Protein AF-A0A914PEH0-F1 (afdb_monomer_lite)

Foldseek 3Di:
DDPPPDDDDDDPDPVVVLVLQVVQWDWDDDPPDIWIWGDHDDDDPFQAFPPPRDTDFWWAWNVVRGTHDPVRCCVVCVPPPVIDTHGPPPDDDTDTD

Radius of gyration: 15.29 Å; chains: 1; bounding box: 32×26×45 Å

pLDDT: mean 70.4, std 13.28, range [27.33, 86.0]

Structure (mmCIF, N/CA/C/O backbone):
data_AF-A0A914PEH0-F1
#
_entry.id   AF-A0A914PEH0-F1
#
loop_
_atom_site.group_PDB
_atom_site.id
_atom_site.type_symbol
_atom_site.label_atom_id
_atom_site.label_alt_id
_atom_site.label_comp_id
_atom_site.label_asym_id
_atom_site.label_entity_id
_atom_site.label_seq_id
_atom_site.pdbx_PDB_ins_code
_atom_site.Cartn_x
_atom_site.Cartn_y
_atom_site.Cartn_z
_atom_site.occupancy
_atom_site.B_iso_or_equiv
_atom_site.auth_seq_id
_atom_site.auth_comp_id
_atom_site.auth_asym_id
_atom_site.auth_atom_id
_atom_site.pdbx_PDB_model_num
ATOM 1 N N . MET A 1 1 ? 13.813 1.903 15.524 1.00 46.50 1 MET A N 1
ATOM 2 C CA . MET A 1 1 ? 12.994 2.087 16.745 1.00 46.50 1 MET A CA 1
ATOM 3 C C . MET A 1 1 ? 11.730 2.847 16.349 1.00 46.50 1 MET A C 1
ATOM 5 O O . MET A 1 1 ? 11.857 3.860 15.675 1.00 46.50 1 MET A O 1
ATOM 9 N N . TYR A 1 2 ? 10.537 2.340 16.672 1.00 58.03 2 TYR A N 1
ATOM 10 C CA . TYR A 1 2 ? 9.260 2.987 16.328 1.00 58.03 2 TYR A CA 1
ATOM 11 C C . TYR A 1 2 ? 8.918 4.096 17.349 1.00 58.03 2 TYR A C 1
ATOM 13 O O . TYR A 1 2 ? 9.141 3.878 18.543 1.00 58.03 2 TYR A O 1
ATOM 21 N N . PRO A 1 3 ? 8.399 5.275 16.939 1.00 55.66 3 PRO A N 1
ATOM 22 C CA . PRO A 1 3 ? 7.979 6.325 17.875 1.00 55.66 3 PRO A CA 1
ATOM 23 C C . PRO A 1 3 ? 6.945 5.830 18.899 1.00 55.66 3 PRO A C 1
ATOM 25 O O . PRO A 1 3 ? 6.111 4.975 18.587 1.00 55.66 3 PRO A O 1
ATOM 28 N N . ARG A 1 4 ? 6.944 6.389 20.119 1.00 59.69 4 ARG A N 1
ATOM 29 C CA . ARG A 1 4 ? 5.913 6.079 21.131 1.00 59.69 4 ARG A CA 1
ATOM 30 C C . ARG A 1 4 ? 4.515 6.328 20.552 1.00 59.69 4 ARG A C 1
ATOM 32 O O . ARG A 1 4 ? 4.257 7.389 19.995 1.00 59.69 4 ARG A O 1
ATOM 39 N N . GLY A 1 5 ? 3.623 5.347 20.695 1.00 65.88 5 GLY A N 1
ATOM 40 C CA . GLY A 1 5 ? 2.273 5.388 20.114 1.00 65.88 5 GLY A CA 1
ATOM 41 C C . GLY A 1 5 ? 2.174 4.824 18.693 1.00 65.88 5 GLY A C 1
ATOM 42 O O . GLY A 1 5 ? 1.099 4.872 18.102 1.00 65.88 5 GLY A O 1
ATOM 43 N N . THR A 1 6 ? 3.260 4.263 18.158 1.00 69.62 6 THR A N 1
ATOM 44 C CA . THR A 1 6 ? 3.262 3.558 16.873 1.00 69.62 6 THR A CA 1
ATOM 45 C C . THR A 1 6 ? 3.607 2.085 17.053 1.00 69.62 6 THR A C 1
ATOM 47 O O . THR A 1 6 ? 4.321 1.708 17.983 1.00 69.62 6 THR A O 1
ATOM 50 N N . ALA A 1 7 ? 3.059 1.243 16.182 1.00 71.00 7 ALA A N 1
ATOM 51 C CA . ALA A 1 7 ? 3.301 -0.190 16.177 1.00 71.00 7 ALA A CA 1
ATOM 52 C C . ALA A 1 7 ? 3.355 -0.696 14.734 1.00 71.00 7 ALA A C 1
ATOM 54 O O . ALA A 1 7 ? 2.681 -0.159 13.855 1.00 71.00 7 ALA A O 1
ATOM 55 N N . MET A 1 8 ? 4.143 -1.744 14.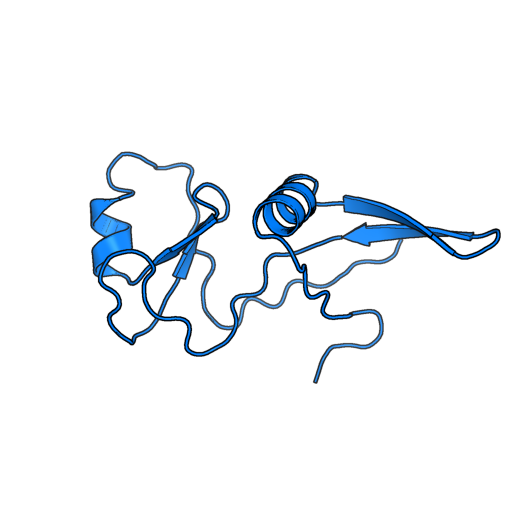511 1.00 73.25 8 MET A N 1
ATOM 56 C CA . MET A 1 8 ? 4.147 -2.482 13.255 1.00 73.25 8 MET A CA 1
ATOM 57 C C . MET A 1 8 ? 3.122 -3.610 13.336 1.00 73.25 8 MET A C 1
ATOM 59 O O . MET A 1 8 ? 3.079 -4.344 14.323 1.00 73.25 8 MET A O 1
ATOM 63 N N . VAL A 1 9 ? 2.313 -3.757 12.289 1.00 70.81 9 VAL A N 1
ATOM 64 C CA . VAL A 1 9 ? 1.339 -4.843 12.173 1.00 70.81 9 VAL A CA 1
ATOM 65 C C . VAL A 1 9 ? 1.734 -5.707 10.987 1.00 70.81 9 VAL A C 1
ATOM 67 O O . VAL A 1 9 ? 1.809 -5.222 9.861 1.00 70.81 9 VAL A O 1
ATOM 70 N N . ILE A 1 10 ? 1.981 -6.989 11.246 1.00 70.00 10 ILE A N 1
ATOM 71 C CA . ILE A 1 10 ? 2.267 -7.971 10.202 1.00 70.00 10 ILE A CA 1
ATOM 72 C C . ILE A 1 10 ? 0.964 -8.694 9.870 1.00 70.00 10 ILE A C 1
ATOM 74 O O . ILE A 1 10 ? 0.349 -9.331 10.726 1.00 70.00 10 ILE A O 1
ATOM 78 N N . PHE A 1 11 ? 0.536 -8.598 8.616 1.00 67.38 11 PHE A N 1
ATOM 79 C CA . PHE A 1 11 ? -0.639 -9.308 8.125 1.00 67.38 11 PHE A CA 1
ATOM 80 C C . PHE A 1 11 ? -0.230 -10.669 7.567 1.00 67.38 11 PHE A C 1
ATOM 82 O O . PHE A 1 11 ? 0.670 -10.759 6.738 1.00 67.38 11 PHE A O 1
ATOM 89 N N . LYS A 1 12 ? -0.946 -11.728 7.965 1.00 69.31 12 LYS A N 1
ATOM 90 C CA . LYS A 1 12 ? -0.731 -13.080 7.417 1.00 69.31 12 LYS A CA 1
ATOM 91 C C . LYS A 1 12 ? -1.116 -13.190 5.938 1.00 69.31 12 LYS A C 1
ATOM 93 O O . LYS A 1 12 ? -0.513 -13.961 5.205 1.00 69.31 12 LYS A O 1
ATOM 98 N N . ALA A 1 13 ? -2.127 -12.435 5.504 1.00 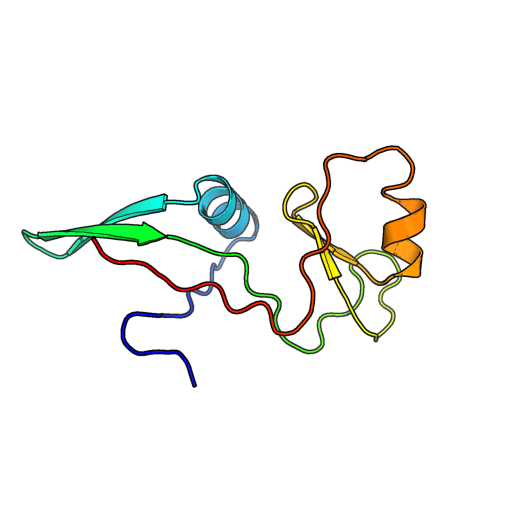71.75 13 ALA A N 1
ATOM 99 C CA . ALA A 1 13 ? -2.647 -12.478 4.141 1.00 71.75 13 ALA A CA 1
ATOM 100 C C . ALA A 1 13 ? -2.440 -11.140 3.423 1.00 71.75 13 ALA A C 1
ATOM 102 O O . ALA A 1 13 ? -2.777 -10.079 3.955 1.00 71.75 13 ALA A O 1
ATOM 103 N N . LYS A 1 14 ? -1.969 -11.197 2.170 1.00 69.56 14 LYS A N 1
ATOM 104 C CA . LYS A 1 14 ? -1.793 -10.015 1.307 1.00 69.56 14 LYS A CA 1
ATOM 105 C C . LYS A 1 14 ? -3.104 -9.245 1.110 1.00 69.56 14 LYS A C 1
ATOM 107 O O . LYS A 1 14 ? -3.101 -8.020 1.134 1.00 69.56 14 LYS A O 1
ATOM 112 N N . SER A 1 15 ? -4.224 -9.953 0.963 1.00 71.12 15 SER A N 1
ATOM 113 C CA . SER A 1 15 ? -5.562 -9.358 0.832 1.00 71.12 15 SER A CA 1
ATOM 114 C C . SER A 1 15 ? -5.997 -8.593 2.087 1.00 71.12 15 SER A C 1
ATOM 116 O O . SER A 1 15 ? -6.591 -7.522 1.977 1.00 71.12 15 SER A O 1
ATOM 118 N N . ALA A 1 16 ? -5.658 -9.095 3.278 1.00 70.88 16 ALA A N 1
ATOM 119 C CA . ALA A 1 16 ? -5.931 -8.405 4.537 1.00 70.88 16 ALA A CA 1
ATOM 120 C C . ALA A 1 16 ? -5.082 -7.133 4.672 1.00 70.88 16 ALA A C 1
ATOM 122 O O . ALA A 1 16 ? -5.619 -6.089 5.033 1.00 70.88 16 ALA A O 1
ATOM 123 N N . ALA A 1 17 ? -3.795 -7.199 4.310 1.00 70.00 17 ALA A N 1
ATOM 124 C CA . ALA A 1 17 ? -2.913 -6.031 4.282 1.00 70.00 17 ALA A CA 1
ATOM 125 C C . ALA A 1 17 ? -3.450 -4.944 3.339 1.00 70.00 17 ALA A C 1
ATOM 127 O O . ALA A 1 17 ? -3.576 -3.788 3.729 1.00 70.00 17 ALA A O 1
ATOM 128 N N . LEU A 1 18 ? -3.832 -5.342 2.123 1.00 71.88 18 LEU A N 1
ATOM 129 C CA . LEU A 1 18 ? -4.426 -4.473 1.109 1.00 71.88 18 LEU A CA 1
ATOM 130 C C . LEU A 1 18 ? -5.670 -3.752 1.626 1.00 71.88 18 LEU A C 1
ATOM 132 O O . LEU A 1 18 ? -5.745 -2.529 1.559 1.00 71.88 18 LEU A O 1
ATOM 136 N N . LYS A 1 19 ? -6.618 -4.507 2.188 1.00 72.38 19 LYS A N 1
ATOM 137 C CA . LYS A 1 19 ? -7.867 -3.961 2.729 1.00 72.38 19 LYS A CA 1
ATOM 138 C C . LYS A 1 19 ? -7.617 -3.004 3.897 1.00 72.38 19 LYS A C 1
ATOM 140 O O . LYS A 1 19 ? -8.314 -2.004 4.055 1.00 72.38 19 LYS A O 1
ATOM 145 N N . ALA A 1 20 ? -6.626 -3.307 4.728 1.00 71.81 20 ALA A N 1
ATOM 146 C CA . ALA A 1 20 ? -6.286 -2.486 5.878 1.00 71.81 20 ALA A CA 1
ATOM 147 C C . ALA A 1 20 ? -5.603 -1.169 5.453 1.00 71.81 20 ALA A C 1
ATOM 149 O O . ALA A 1 20 ? -5.969 -0.104 5.946 1.00 71.81 20 ALA A O 1
ATOM 150 N N . VAL A 1 21 ? -4.691 -1.223 4.475 1.00 72.19 21 VAL A N 1
ATOM 151 C CA . VAL A 1 21 ? -4.050 -0.037 3.876 1.00 72.19 21 VAL A CA 1
ATOM 152 C C . VAL A 1 21 ? -5.066 0.825 3.123 1.00 72.19 21 VAL A C 1
ATOM 154 O O . VAL A 1 21 ? -5.058 2.045 3.280 1.00 72.19 21 VAL A O 1
ATOM 157 N N . SER A 1 22 ? -5.978 0.218 2.357 1.00 71.62 22 SER A N 1
ATOM 158 C CA . SER A 1 22 ? -7.008 0.958 1.619 1.00 71.62 22 SER A CA 1
ATOM 159 C C . SER A 1 22 ? -7.983 1.679 2.547 1.00 71.62 22 SER A C 1
ATOM 161 O O . SER A 1 22 ? -8.465 2.757 2.214 1.00 71.62 22 SER A O 1
ATOM 163 N N . SER A 1 23 ? -8.260 1.105 3.722 1.00 73.69 23 SER A N 1
ATOM 164 C CA . SER A 1 23 ? -9.187 1.695 4.693 1.00 73.69 23 SER A CA 1
ATOM 165 C C . SER A 1 23 ? -8.612 2.939 5.374 1.00 73.69 23 SER A C 1
ATOM 167 O O . SER A 1 23 ? -9.392 3.762 5.842 1.00 73.69 23 SER A O 1
ATOM 169 N N . ARG A 1 24 ? -7.276 3.102 5.394 1.00 71.12 24 ARG A N 1
ATOM 170 C CA . ARG A 1 24 ? -6.477 4.180 6.024 1.00 71.12 24 ARG A CA 1
ATOM 171 C C . ARG A 1 24 ? -6.680 4.372 7.527 1.00 71.12 24 ARG A C 1
ATOM 173 O O . ARG A 1 24 ? -5.701 4.546 8.240 1.00 71.12 24 ARG A O 1
ATOM 180 N N . VAL A 1 25 ? -7.909 4.323 8.022 1.00 75.81 25 VAL A N 1
ATOM 181 C CA . VAL A 1 25 ? -8.284 4.475 9.423 1.00 75.81 25 VAL A CA 1
ATOM 182 C C . VAL A 1 25 ? -9.239 3.347 9.801 1.00 75.81 25 VAL A C 1
ATOM 184 O O . VAL A 1 25 ? -10.187 3.057 9.076 1.00 75.81 25 VAL A O 1
ATOM 187 N N . PHE A 1 26 ? -9.013 2.715 10.947 1.00 76.00 26 PHE A N 1
ATOM 188 C CA . PHE A 1 26 ? -9.941 1.735 11.501 1.00 76.00 26 PHE A CA 1
ATOM 189 C C . PHE A 1 26 ? -10.134 1.944 12.999 1.00 76.00 26 PHE A C 1
ATOM 191 O O . PHE A 1 26 ? -9.255 2.440 13.706 1.00 76.00 26 PHE A O 1
ATOM 198 N N . VAL A 1 27 ? -11.312 1.564 13.487 1.00 79.00 27 VAL A N 1
ATOM 199 C CA . VAL A 1 27 ? -11.643 1.640 14.907 1.00 79.00 27 VAL A CA 1
ATOM 200 C C . VAL A 1 27 ? -11.290 0.309 15.556 1.00 79.00 27 VAL A C 1
ATOM 202 O O . VAL A 1 27 ? -11.894 -0.721 15.262 1.00 79.00 27 VAL A O 1
ATOM 205 N N . MET A 1 28 ? -10.319 0.328 16.461 1.00 78.81 28 MET A N 1
ATOM 206 C CA . MET A 1 28 ? -9.975 -0.814 17.293 1.00 78.81 28 MET A CA 1
ATOM 207 C C . MET A 1 28 ? -10.663 -0.689 18.648 1.00 78.81 28 MET A C 1
ATOM 209 O O . MET A 1 28 ? -10.508 0.308 19.357 1.00 78.81 28 MET A O 1
ATOM 213 N N . LYS A 1 29 ? -11.404 -1.727 19.034 1.00 80.44 29 LYS A N 1
ATOM 214 C CA . LYS A 1 29 ? -11.973 -1.843 20.375 1.00 80.44 29 LYS A CA 1
ATOM 215 C C . LYS A 1 29 ? -10.985 -2.565 21.284 1.00 80.44 29 LYS A C 1
ATOM 217 O O . LYS A 1 29 ? -10.604 -3.699 21.010 1.00 80.44 29 LYS A O 1
ATOM 222 N N . GLN A 1 30 ? -10.598 -1.923 22.379 1.00 77.19 30 GLN A N 1
ATOM 223 C CA . GLN A 1 30 ? -9.765 -2.513 23.422 1.00 77.19 30 GLN A CA 1
ATOM 224 C C . GLN A 1 30 ? -10.521 -2.427 24.753 1.00 77.19 30 GLN A C 1
ATOM 226 O O . GLN A 1 30 ? -10.552 -1.387 25.418 1.00 77.19 30 GLN A O 1
ATOM 231 N N . GLY A 1 31 ? -11.203 -3.516 25.114 1.00 82.88 31 GLY A N 1
ATOM 232 C CA . GLY A 1 31 ? -12.117 -3.547 26.257 1.00 82.88 31 GLY A CA 1
ATOM 233 C C . GLY A 1 31 ? -13.296 -2.583 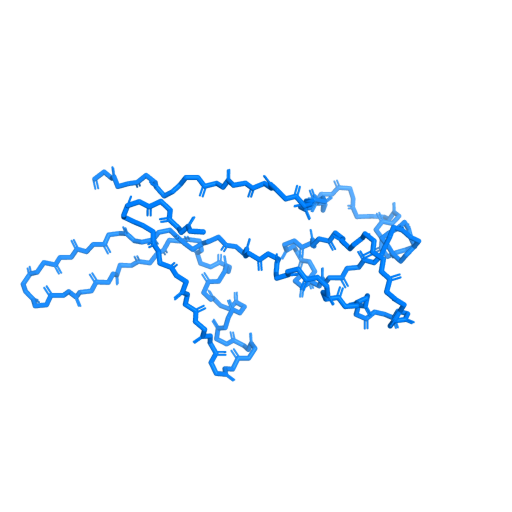26.071 1.00 82.88 31 GLY A C 1
ATOM 234 O O . GLY A 1 31 ? -14.070 -2.715 25.123 1.00 82.88 31 GLY A O 1
ATOM 235 N N . ARG A 1 32 ? -13.430 -1.601 26.975 1.00 80.75 32 ARG A N 1
ATOM 236 C CA . ARG A 1 32 ? -14.467 -0.547 26.917 1.00 80.75 32 ARG A CA 1
ATOM 237 C C . ARG A 1 32 ? -14.054 0.695 26.116 1.00 80.75 32 ARG A C 1
ATOM 239 O O . ARG A 1 32 ? -14.856 1.611 25.980 1.00 80.75 32 ARG A O 1
ATOM 246 N N . LYS A 1 33 ? -12.817 0.756 25.613 1.00 74.94 33 LYS A N 1
ATOM 247 C CA . LYS A 1 33 ? -12.293 1.916 24.878 1.00 74.94 33 LYS A CA 1
ATOM 248 C C . LYS A 1 33 ? -12.290 1.640 23.377 1.00 74.94 33 LYS A C 1
ATOM 250 O O . LYS A 1 33 ? -11.906 0.553 22.948 1.00 74.94 33 LYS A O 1
ATOM 255 N N . TYR A 1 34 ? -12.666 2.644 22.596 1.00 78.25 34 TYR A N 1
ATOM 256 C CA . TYR A 1 34 ? -12.496 2.662 21.146 1.00 78.25 34 TYR A CA 1
ATOM 257 C C . TYR A 1 34 ? -11.301 3.550 20.810 1.00 78.25 34 TYR A C 1
ATOM 259 O O . TYR A 1 34 ? -11.129 4.610 21.411 1.00 78.25 34 TYR A O 1
ATOM 267 N N . ARG A 1 35 ? -10.450 3.101 19.891 1.00 74.38 35 ARG A N 1
ATOM 268 C CA . ARG A 1 35 ? -9.299 3.860 19.402 1.00 74.38 35 ARG A CA 1
ATOM 269 C C . ARG A 1 35 ? -9.341 3.916 17.888 1.00 74.38 35 ARG A C 1
ATOM 271 O O . ARG A 1 35 ? -9.493 2.881 17.247 1.00 74.38 35 ARG A O 1
ATOM 278 N N . LEU A 1 36 ? -9.186 5.110 17.335 1.00 77.69 36 LEU A N 1
ATOM 279 C CA . LEU A 1 36 ? -8.940 5.298 15.911 1.00 77.69 36 LEU A CA 1
ATOM 280 C C . LEU A 1 36 ? -7.462 5.032 15.643 1.00 77.69 36 LEU A C 1
ATOM 282 O O . LEU A 1 36 ? -6.593 5.628 16.277 1.00 77.69 36 LEU A O 1
ATOM 286 N N . ILE A 1 37 ? -7.187 4.108 14.733 1.00 77.50 37 ILE A N 1
ATOM 287 C CA . ILE A 1 37 ? -5.836 3.745 14.322 1.00 77.50 37 ILE A CA 1
ATOM 288 C C . ILE A 1 37 ? -5.700 4.062 12.845 1.00 77.50 37 ILE A C 1
ATOM 290 O O . ILE A 1 37 ? -6.493 3.596 12.031 1.00 77.50 37 ILE A O 1
ATOM 294 N N . GLU A 1 38 ? -4.676 4.836 12.510 1.00 78.44 38 GLU A N 1
ATOM 295 C CA . GLU A 1 38 ? -4.297 5.102 11.130 1.00 78.44 38 GLU A CA 1
ATOM 296 C C . GLU A 1 38 ? -3.242 4.079 10.686 1.00 78.44 38 GLU A C 1
ATOM 298 O O . GLU A 1 38 ? -2.196 3.937 11.323 1.00 78.44 38 GLU A O 1
ATOM 303 N N . LEU A 1 39 ? -3.516 3.358 9.599 1.00 72.12 39 LEU A N 1
ATOM 304 C CA . LEU A 1 39 ? -2.565 2.454 8.958 1.00 72.12 39 LEU A CA 1
ATOM 305 C C . LEU A 1 39 ? -1.898 3.156 7.797 1.00 72.12 39 LEU A C 1
ATOM 307 O O . LEU A 1 39 ? -2.560 3.659 6.888 1.00 72.12 39 LEU A O 1
ATOM 311 N N . LYS A 1 40 ? -0.569 3.118 7.801 1.00 68.62 40 LYS A N 1
ATOM 312 C CA . LYS A 1 40 ? 0.239 3.624 6.701 1.00 68.62 40 LYS A CA 1
ATOM 313 C C . LYS A 1 40 ? 1.094 2.494 6.154 1.00 68.62 40 LYS A C 1
ATOM 315 O O . LYS A 1 40 ? 1.674 1.749 6.946 1.00 68.62 40 LYS A O 1
ATOM 320 N N . PRO A 1 41 ? 1.153 2.337 4.824 1.00 64.25 41 PRO A N 1
ATOM 321 C CA . PRO A 1 41 ? 2.029 1.354 4.221 1.00 64.25 41 PRO A CA 1
ATOM 322 C C . PRO A 1 41 ? 3.473 1.709 4.575 1.00 64.25 41 PRO A C 1
ATOM 324 O O . PRO A 1 41 ? 3.923 2.833 4.355 1.00 64.25 41 PRO A O 1
ATOM 327 N N . PHE A 1 42 ? 4.176 0.743 5.154 1.00 65.19 42 PHE A N 1
ATOM 328 C CA . PHE A 1 42 ? 5.594 0.839 5.451 1.00 65.19 42 PHE A CA 1
ATOM 329 C C . PHE A 1 42 ? 6.347 -0.024 4.447 1.00 65.19 42 PHE A C 1
ATOM 331 O O . PHE A 1 42 ? 6.019 -1.197 4.259 1.00 65.19 42 PHE A O 1
ATOM 338 N N . LEU A 1 43 ? 7.335 0.568 3.782 1.00 60.16 43 LEU A N 1
ATOM 339 C CA . LEU A 1 43 ? 8.221 -0.175 2.904 1.00 60.16 43 LEU A CA 1
ATOM 340 C C . LEU A 1 43 ? 9.348 -0.759 3.755 1.00 60.16 43 LEU A C 1
ATOM 342 O O . LEU A 1 43 ? 10.201 -0.015 4.238 1.00 60.16 43 LEU A O 1
ATOM 346 N N . GLU A 1 44 ? 9.333 -2.078 3.953 1.00 60.62 44 GLU A N 1
ATOM 347 C CA . GLU A 1 44 ? 10.479 -2.777 4.535 1.00 60.62 44 GLU A CA 1
ATOM 348 C C . GLU A 1 44 ? 11.727 -2.519 3.687 1.00 60.62 44 GLU A C 1
ATOM 350 O O . GLU A 1 44 ? 11.663 -2.471 2.452 1.00 60.62 44 GLU A O 1
ATOM 355 N N . MET A 1 45 ? 12.856 -2.327 4.370 1.00 54.22 45 MET A N 1
ATOM 356 C CA . MET A 1 45 ? 14.147 -2.190 3.710 1.00 54.22 45 MET A CA 1
ATOM 357 C C . MET A 1 45 ? 14.426 -3.449 2.876 1.00 54.22 45 MET A C 1
ATOM 359 O O . MET A 1 45 ? 14.014 -4.548 3.237 1.00 54.22 45 MET A O 1
ATOM 363 N N . ASP A 1 46 ? 15.076 -3.253 1.731 1.00 63.12 46 ASP A N 1
ATOM 364 C CA . ASP A 1 46 ? 15.601 -4.330 0.881 1.00 63.12 46 ASP A CA 1
ATOM 365 C C . ASP A 1 46 ? 14.559 -5.230 0.190 1.00 63.12 46 ASP A C 1
ATOM 367 O O . ASP A 1 46 ? 14.873 -6.321 -0.278 1.00 63.12 46 ASP A O 1
ATOM 371 N N . LYS A 1 47 ? 13.308 -4.770 0.039 1.00 68.25 47 LYS A N 1
ATOM 372 C CA . LYS A 1 47 ? 12.349 -5.443 -0.854 1.00 68.25 47 LYS A CA 1
ATOM 373 C C . LYS A 1 47 ? 12.777 -5.287 -2.327 1.00 68.25 47 LYS A C 1
ATOM 375 O O . LYS A 1 47 ? 12.810 -4.151 -2.812 1.00 68.25 47 LYS A O 1
ATOM 380 N N . PRO A 1 48 ? 12.996 -6.390 -3.074 1.00 71.12 48 PRO A N 1
ATOM 381 C CA . PRO A 1 48 ? 13.303 -6.320 -4.497 1.00 71.12 48 PRO A CA 1
ATOM 382 C C . PRO A 1 48 ? 12.098 -5.812 -5.288 1.00 71.12 48 PRO A C 1
ATOM 384 O O . PRO A 1 48 ? 10.941 -5.904 -4.851 1.00 71.12 48 PRO A O 1
ATOM 387 N N . CYS A 1 49 ? 12.350 -5.303 -6.493 1.00 77.88 49 CYS A N 1
ATOM 388 C CA . CYS A 1 49 ? 11.273 -4.886 -7.380 1.00 77.88 49 CYS A CA 1
ATOM 389 C C . CYS A 1 49 ? 10.284 -6.038 -7.625 1.00 77.88 49 CYS A C 1
ATOM 391 O O . CYS A 1 49 ? 10.668 -7.145 -7.989 1.00 77.88 49 CYS A O 1
ATOM 393 N N . SER A 1 50 ? 8.982 -5.774 -7.502 1.00 79.06 50 SER A N 1
ATOM 394 C CA . SER A 1 50 ? 7.941 -6.789 -7.714 1.00 79.06 50 SER A CA 1
ATOM 395 C C . SER A 1 50 ? 7.922 -7.332 -9.148 1.00 79.06 50 SER A C 1
ATOM 397 O O . SER A 1 50 ? 7.496 -8.472 -9.331 1.00 79.06 50 SER A O 1
ATOM 399 N N . ILE A 1 51 ? 8.408 -6.541 -10.115 1.00 80.62 51 ILE A N 1
ATOM 400 C CA . ILE A 1 51 ? 8.401 -6.821 -11.558 1.00 80.62 51 ILE A CA 1
ATOM 401 C C . ILE A 1 51 ? 9.727 -7.443 -11.997 1.00 80.62 51 ILE A 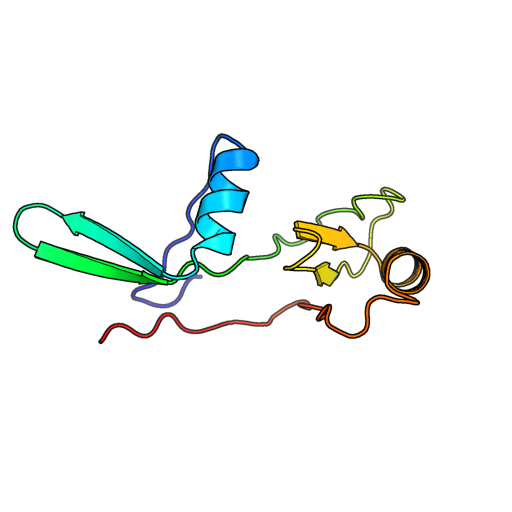C 1
ATOM 403 O O . ILE A 1 51 ? 9.751 -8.616 -12.346 1.00 80.62 51 ILE A O 1
ATOM 407 N N . CYS A 1 52 ? 10.832 -6.694 -11.940 1.00 80.62 52 CYS A N 1
ATOM 408 C CA . CYS A 1 52 ? 12.123 -7.161 -12.457 1.00 80.62 52 CYS A CA 1
ATOM 409 C C . CYS A 1 52 ? 12.964 -7.947 -11.440 1.00 80.62 52 CYS A C 1
ATOM 411 O O . CYS A 1 52 ? 14.030 -8.435 -11.795 1.00 80.62 52 CYS A O 1
ATOM 413 N N . LYS A 1 53 ? 12.512 -8.059 -10.180 1.00 79.81 53 LYS A N 1
ATOM 414 C CA . LYS A 1 53 ? 13.206 -8.746 -9.070 1.00 79.81 53 LYS A CA 1
ATOM 415 C C . LYS A 1 53 ? 14.616 -8.240 -8.752 1.00 79.81 53 LYS A C 1
ATOM 417 O O . LYS A 1 53 ? 15.276 -8.821 -7.906 1.00 79.81 53 LYS A O 1
ATOM 422 N N . THR A 1 54 ? 15.056 -7.152 -9.377 1.00 77.12 54 THR A N 1
ATOM 423 C CA . THR A 1 54 ? 16.363 -6.547 -9.124 1.00 77.12 54 THR A CA 1
ATOM 424 C C . THR A 1 54 ? 16.375 -5.832 -7.776 1.00 77.12 54 THR A C 1
ATOM 426 O O . THR A 1 54 ? 15.396 -5.162 -7.412 1.00 77.12 54 THR A O 1
ATOM 429 N N . ASP A 1 55 ? 17.497 -5.951 -7.074 1.00 65.25 55 ASP A N 1
ATOM 430 C CA . ASP A 1 55 ? 17.779 -5.212 -5.849 1.00 65.25 55 ASP A CA 1
ATOM 431 C C . ASP A 1 55 ? 18.138 -3.759 -6.177 1.00 65.25 55 ASP A C 1
ATOM 433 O O . ASP A 1 55 ? 18.877 -3.473 -7.119 1.00 65.25 55 ASP A O 1
ATOM 437 N N . GLY A 1 56 ? 17.577 -2.810 -5.427 1.00 63.62 56 GLY A N 1
ATOM 438 C CA . GLY A 1 56 ? 17.806 -1.390 -5.676 1.00 63.62 56 GLY A CA 1
ATOM 439 C C . GLY A 1 56 ? 16.918 -0.461 -4.846 1.00 63.62 56 GLY A C 1
ATOM 440 O O . GLY A 1 56 ? 16.140 -0.915 -4.000 1.00 63.62 56 GLY A O 1
ATOM 441 N N . PRO A 1 57 ? 17.023 0.865 -5.050 1.00 63.53 57 PRO A N 1
ATOM 442 C CA . PRO A 1 57 ? 16.102 1.829 -4.464 1.00 63.53 57 PRO A CA 1
ATOM 443 C C . PRO A 1 57 ? 14.692 1.586 -4.995 1.00 63.53 57 PRO A C 1
ATOM 445 O O . PRO A 1 57 ? 14.323 2.004 -6.089 1.00 63.53 57 PRO A O 1
ATOM 448 N N . ALA A 1 58 ? 13.908 0.863 -4.201 1.00 72.06 58 ALA A N 1
ATOM 449 C CA . ALA A 1 58 ? 12.527 0.592 -4.517 1.00 72.06 58 ALA A CA 1
ATOM 450 C C . ALA A 1 58 ? 11.617 1.697 -3.972 1.00 72.06 58 ALA A C 1
ATOM 452 O O . ALA A 1 58 ? 11.779 2.174 -2.847 1.00 72.06 58 ALA A O 1
ATOM 453 N N . VAL A 1 59 ? 10.648 2.086 -4.792 1.00 77.50 59 VAL A N 1
ATOM 454 C CA . VAL A 1 59 ? 9.543 2.972 -4.441 1.00 77.50 59 VAL A CA 1
ATOM 455 C C . VAL A 1 59 ? 8.271 2.151 -4.305 1.00 77.50 59 VAL A C 1
ATOM 457 O O . VAL A 1 59 ? 8.054 1.173 -5.024 1.00 77.50 59 VAL A O 1
ATOM 460 N N . PHE A 1 60 ? 7.408 2.545 -3.381 1.00 79.19 60 PHE A N 1
ATOM 461 C CA . PHE A 1 60 ? 6.099 1.935 -3.214 1.00 79.19 60 PHE A CA 1
ATOM 462 C C . PHE A 1 60 ? 5.023 2.799 -3.867 1.00 79.19 60 PHE A C 1
ATOM 464 O O . PHE A 1 60 ? 5.008 4.018 -3.705 1.00 79.19 60 PHE A O 1
ATOM 471 N N . CYS A 1 61 ? 4.107 2.164 -4.590 1.00 81.19 61 CYS A N 1
ATOM 472 C CA . CYS A 1 61 ? 2.895 2.800 -5.094 1.00 81.19 61 CYS A CA 1
ATOM 473 C C . CYS A 1 61 ? 1.704 2.358 -4.239 1.00 81.19 61 CYS A C 1
ATOM 475 O O . CYS A 1 61 ? 1.429 1.158 -4.193 1.00 81.19 61 CYS A O 1
ATOM 477 N N . SER A 1 62 ? 0.975 3.288 -3.611 1.00 74.31 62 SER A N 1
ATOM 478 C CA . SER A 1 62 ? -0.243 2.957 -2.848 1.00 74.31 62 SER A CA 1
ATOM 479 C C . SER A 1 62 ? -1.355 2.413 -3.737 1.00 74.31 62 SER A C 1
ATOM 481 O O . SER A 1 62 ? -2.005 1.440 -3.373 1.00 74.31 62 SER A O 1
ATOM 483 N N . GLU A 1 63 ? -1.525 3.004 -4.919 1.00 80.31 63 GLU A N 1
ATOM 484 C CA . GLU A 1 63 ? -2.606 2.661 -5.849 1.00 80.31 63 GLU A CA 1
ATOM 485 C C . GLU A 1 63 ? -2.376 1.296 -6.511 1.00 80.31 63 GLU A C 1
ATOM 487 O O . GLU A 1 63 ? -3.295 0.495 -6.649 1.00 80.31 63 GLU A O 1
ATOM 492 N N . CYS A 1 64 ? -1.126 0.984 -6.869 1.00 77.81 64 CYS A N 1
ATOM 493 C CA . CYS A 1 64 ? -0.767 -0.336 -7.397 1.00 77.81 64 CYS A CA 1
ATOM 494 C C . CYS A 1 64 ? -0.487 -1.368 -6.292 1.00 77.81 64 CYS A C 1
ATOM 496 O O . CYS A 1 64 ? -0.344 -2.552 -6.593 1.00 77.81 64 CYS A O 1
ATOM 498 N N . ASN A 1 65 ? -0.335 -0.926 -5.040 1.00 74.25 65 ASN A N 1
ATOM 499 C CA . ASN A 1 65 ? 0.125 -1.712 -3.894 1.00 74.25 65 ASN A CA 1
ATOM 500 C C . ASN A 1 65 ? 1.314 -2.632 -4.232 1.00 74.25 65 ASN A C 1
ATOM 502 O O . ASN A 1 65 ? 1.323 -3.839 -3.955 1.00 74.25 65 ASN A O 1
ATOM 506 N N . MET A 1 66 ? 2.315 -2.051 -4.886 1.00 76.38 66 MET A N 1
ATOM 507 C CA . MET A 1 66 ? 3.491 -2.757 -5.376 1.00 76.38 66 MET A CA 1
ATOM 508 C C . MET A 1 66 ? 4.754 -1.956 -5.113 1.00 76.38 66 MET A C 1
ATOM 510 O O . MET A 1 66 ? 4.776 -0.728 -5.206 1.00 76.38 66 MET A O 1
ATOM 514 N N . VAL A 1 67 ? 5.812 -2.702 -4.812 1.00 77.12 67 VAL A N 1
ATOM 515 C CA . VAL A 1 67 ? 7.174 -2.197 -4.680 1.00 77.12 67 VAL A CA 1
ATOM 516 C C . VAL A 1 67 ? 7.835 -2.283 -6.048 1.00 77.12 67 VAL A C 1
ATOM 518 O O . VAL A 1 67 ? 7.860 -3.362 -6.645 1.00 77.12 67 VAL A O 1
ATOM 521 N N . MET A 1 68 ? 8.342 -1.174 -6.569 1.00 81.50 68 MET A N 1
ATOM 522 C CA . MET A 1 68 ? 8.929 -1.096 -7.903 1.00 81.50 68 MET A CA 1
ATOM 523 C C . MET A 1 68 ? 10.272 -0.379 -7.868 1.00 81.50 68 MET A C 1
ATOM 525 O O . MET A 1 68 ? 10.431 0.597 -7.146 1.00 81.50 68 MET A O 1
ATOM 529 N N . GLY A 1 69 ? 11.226 -0.845 -8.673 1.00 80.69 69 GLY A N 1
ATOM 530 C CA . GLY A 1 69 ? 12.406 -0.048 -8.994 1.00 80.69 69 GLY A CA 1
ATOM 531 C C . GLY A 1 69 ? 12.036 1.127 -9.899 1.00 80.69 69 GLY A C 1
ATOM 532 O O . GLY A 1 69 ? 10.961 1.148 -10.504 1.00 80.69 69 GLY A O 1
ATOM 533 N N . GLU A 1 70 ? 12.936 2.094 -10.020 1.00 80.00 70 GLU A N 1
ATOM 534 C CA . GLU A 1 70 ? 12.714 3.320 -10.794 1.00 80.00 70 GLU A CA 1
ATOM 535 C C . GLU A 1 70 ? 12.413 3.059 -12.279 1.00 80.00 70 GLU A C 1
ATOM 537 O O . GLU A 1 70 ? 11.484 3.642 -12.838 1.00 80.00 70 GLU A O 1
ATOM 542 N N . CYS A 1 71 ? 13.114 2.104 -12.896 1.00 82.19 71 CYS A N 1
ATOM 543 C CA . CYS A 1 71 ? 12.855 1.688 -14.276 1.00 82.19 71 CYS A CA 1
ATOM 544 C C . CYS A 1 71 ? 11.429 1.141 -14.454 1.00 82.19 71 CYS A C 1
ATOM 546 O O . CYS A 1 71 ? 10.689 1.573 -15.335 1.00 82.19 71 CYS A O 1
ATOM 548 N N . CYS A 1 72 ? 11.010 0.236 -13.568 1.00 84.00 72 CYS A N 1
ATOM 549 C CA . CYS A 1 72 ? 9.683 -0.368 -13.598 1.00 84.00 72 CYS A CA 1
ATOM 550 C C . CYS A 1 72 ? 8.585 0.644 -13.274 1.00 84.00 72 CYS A C 1
ATOM 552 O O . CYS A 1 72 ? 7.491 0.548 -13.826 1.00 84.00 72 CYS A O 1
ATOM 554 N N . TRP A 1 73 ? 8.869 1.624 -12.411 1.00 85.38 73 TRP A N 1
ATOM 555 C CA . TRP A 1 73 ? 7.945 2.719 -12.152 1.00 85.38 73 TRP A CA 1
ATOM 556 C C . TRP A 1 73 ? 7.633 3.474 -13.441 1.00 85.38 73 TRP A C 1
ATOM 558 O O . TRP A 1 73 ? 6.461 3.604 -13.782 1.00 85.38 73 TRP A O 1
ATOM 568 N N . ASN A 1 74 ? 8.664 3.930 -14.157 1.00 83.94 74 ASN A N 1
ATOM 569 C CA . ASN A 1 74 ? 8.501 4.766 -15.346 1.00 83.94 74 ASN A CA 1
ATOM 570 C C . ASN A 1 74 ? 7.719 4.047 -16.454 1.00 83.94 74 ASN A C 1
ATOM 572 O O . ASN A 1 74 ? 6.888 4.666 -17.106 1.00 83.94 74 ASN A O 1
ATOM 576 N N . VAL A 1 75 ? 7.921 2.735 -16.613 1.00 85.69 75 VAL A N 1
ATOM 577 C CA . VAL A 1 75 ? 7.177 1.930 -17.595 1.00 85.69 75 VAL A CA 1
ATOM 578 C C . VAL A 1 75 ? 5.721 1.713 -17.169 1.00 85.69 75 VAL A C 1
ATOM 580 O O . VAL A 1 75 ? 4.811 1.849 -17.977 1.00 85.69 75 VAL A O 1
ATOM 583 N N . GLN A 1 76 ? 5.467 1.388 -15.898 1.00 83.75 76 GLN A N 1
ATOM 584 C CA . GLN A 1 76 ? 4.119 1.034 -15.421 1.00 83.75 76 GLN A CA 1
ATOM 585 C C . GLN A 1 76 ? 3.223 2.238 -15.104 1.00 83.75 76 GLN A C 1
ATOM 587 O O . GLN A 1 76 ? 2.010 2.078 -14.940 1.00 83.75 76 GLN A O 1
ATOM 592 N N . HIS A 1 77 ? 3.812 3.424 -14.960 1.00 86.00 77 HIS A N 1
ATOM 593 C CA . HIS A 1 77 ? 3.118 4.642 -14.542 1.00 86.00 77 HIS A CA 1
ATOM 594 C C . HIS A 1 77 ? 3.150 5.756 -15.588 1.00 86.00 77 HIS A C 1
ATOM 596 O O . HIS A 1 77 ? 2.787 6.881 -15.254 1.00 86.00 77 HIS A O 1
ATOM 602 N N . ILE A 1 78 ? 3.533 5.455 -16.834 1.00 84.56 78 ILE A N 1
ATOM 603 C CA . IL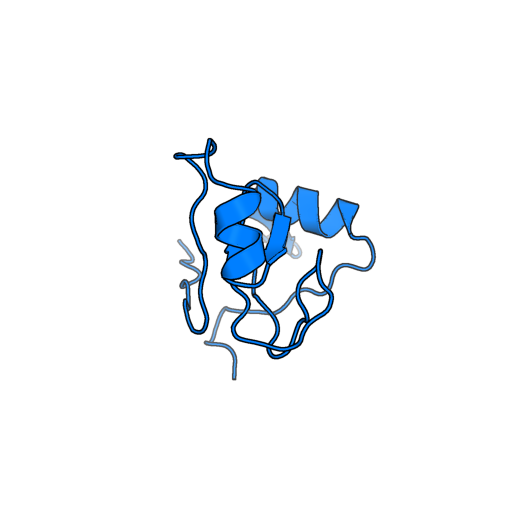E A 1 78 ? 3.599 6.448 -17.916 1.00 84.56 78 ILE A CA 1
ATOM 604 C C . ILE A 1 78 ? 2.258 7.179 -18.111 1.00 84.56 78 ILE A C 1
ATOM 606 O O . ILE A 1 78 ? 2.234 8.402 -18.183 1.00 84.56 78 ILE A O 1
ATOM 610 N N . ASP A 1 79 ? 1.143 6.446 -18.015 1.00 83.94 79 ASP A N 1
ATOM 611 C CA . ASP A 1 79 ? -0.218 6.984 -18.165 1.00 83.94 79 ASP A CA 1
ATOM 612 C C . ASP A 1 79 ? -0.963 7.156 -16.828 1.00 83.94 79 ASP A C 1
ATOM 614 O O . ASP A 1 79 ? -2.169 7.399 -16.792 1.00 83.94 79 ASP A O 1
ATOM 618 N N . LYS A 1 80 ? -0.277 7.002 -15.687 1.00 82.12 80 LYS A N 1
ATOM 619 C CA . LYS A 1 80 ? -0.909 6.998 -14.355 1.00 82.12 80 LYS A CA 1
ATOM 620 C C . LYS A 1 80 ? -0.475 8.194 -13.516 1.00 82.12 80 LYS A C 1
ATOM 622 O O . LYS A 1 80 ? 0.158 8.041 -12.473 1.00 82.12 80 LYS A O 1
ATOM 627 N N . MET A 1 81 ? -0.880 9.391 -13.941 1.00 75.38 81 MET A N 1
ATOM 628 C CA . MET A 1 81 ? -0.512 10.667 -13.301 1.00 75.38 81 MET A CA 1
ATOM 629 C C . MET A 1 81 ? -0.965 10.807 -11.835 1.00 75.38 81 MET A C 1
ATOM 631 O O . MET A 1 81 ? -0.351 11.542 -11.067 1.00 75.38 81 MET A O 1
ATOM 635 N N . ASN A 1 82 ? -2.005 10.080 -11.414 1.00 81.31 82 ASN A N 1
ATOM 636 C CA . ASN A 1 82 ? -2.513 10.136 -10.037 1.00 81.31 82 ASN A CA 1
ATOM 637 C C . ASN A 1 82 ? -1.714 9.270 -9.047 1.00 81.31 82 ASN A C 1
ATOM 639 O O . ASN A 1 82 ? -1.939 9.340 -7.837 1.00 81.31 82 ASN A O 1
ATOM 643 N N . HIS A 1 83 ? -0.792 8.440 -9.536 1.00 83.44 83 HIS A N 1
ATOM 644 C CA . HIS A 1 83 ? -0.028 7.526 -8.699 1.00 83.44 83 HIS A CA 1
ATOM 645 C C . HIS A 1 83 ? 1.188 8.237 -8.105 1.00 83.44 83 HIS A C 1
ATOM 647 O O . HIS A 1 83 ? 1.974 8.863 -8.813 1.00 83.44 83 HIS A O 1
ATOM 653 N N . LYS A 1 84 ? 1.374 8.115 -6.788 1.00 80.81 84 LYS A N 1
ATOM 654 C CA . LYS A 1 84 ? 2.464 8.785 -6.065 1.00 80.81 84 LYS A CA 1
ATOM 655 C C . LYS A 1 84 ? 3.548 7.800 -5.650 1.00 80.81 84 LYS A C 1
ATOM 657 O O . LYS A 1 84 ? 3.248 6.736 -5.107 1.00 80.81 84 LYS A O 1
ATOM 662 N N . LYS A 1 85 ? 4.807 8.187 -5.879 1.00 78.75 85 LYS A N 1
ATOM 663 C CA . LYS A 1 85 ? 5.982 7.477 -5.362 1.00 78.75 85 LYS A CA 1
ATOM 664 C C . LYS A 1 85 ? 6.049 7.684 -3.848 1.00 78.75 85 LYS A C 1
ATOM 666 O O . LYS A 1 85 ? 6.151 8.818 -3.387 1.00 78.75 85 LYS A O 1
ATOM 671 N N . ILE A 1 86 ? 6.025 6.600 -3.083 1.00 77.31 86 ILE A N 1
ATOM 672 C CA . ILE A 1 86 ? 6.328 6.605 -1.650 1.00 77.31 86 ILE A CA 1
ATOM 673 C C . ILE A 1 86 ? 7.749 6.055 -1.501 1.00 77.31 86 ILE A C 1
ATOM 675 O O . ILE A 1 86 ? 8.013 4.895 -1.824 1.00 77.31 86 ILE A O 1
ATOM 679 N N . GLY A 1 87 ? 8.679 6.933 -1.119 1.00 65.31 87 GLY A N 1
ATOM 680 C CA . GLY A 1 87 ? 10.116 6.658 -1.091 1.00 65.31 87 GLY A CA 1
ATOM 681 C C . GLY A 1 87 ? 10.635 6.148 0.255 1.00 65.31 87 GLY A C 1
ATOM 682 O O . GLY A 1 87 ? 9.903 6.007 1.235 1.00 65.31 87 GLY A O 1
ATOM 683 N N . ARG A 1 88 ? 11.947 5.895 0.304 1.00 59.88 88 ARG A N 1
ATOM 684 C CA . ARG A 1 88 ? 12.674 5.539 1.532 1.00 59.88 88 ARG A CA 1
ATOM 685 C C . ARG A 1 88 ? 12.570 6.680 2.558 1.00 59.88 88 ARG A C 1
ATOM 687 O O . ARG A 1 88 ? 12.712 7.845 2.203 1.00 59.88 88 ARG A O 1
ATOM 694 N N . GLY A 1 89 ? 12.338 6.350 3.831 1.00 47.03 89 GLY A N 1
ATOM 695 C CA . GLY A 1 89 ? 12.402 7.315 4.940 1.00 47.03 89 GLY A CA 1
ATOM 696 C C . GLY A 1 89 ? 11.198 8.249 5.100 1.00 47.03 89 GLY A C 1
ATOM 697 O O . GLY A 1 89 ? 11.264 9.178 5.902 1.00 47.03 89 GLY A O 1
ATOM 698 N N . THR A 1 90 ? 10.085 8.028 4.392 1.00 42.41 90 THR A N 1
ATOM 699 C CA . THR A 1 90 ? 8.869 8.816 4.632 1.00 42.41 90 THR A CA 1
ATOM 700 C C . THR A 1 90 ? 8.146 8.309 5.880 1.00 42.41 90 THR A C 1
ATOM 702 O O . THR A 1 90 ? 7.249 7.469 5.833 1.00 42.41 90 THR A O 1
ATOM 705 N N . PHE A 1 91 ? 8.590 8.801 7.036 1.00 39.44 91 PHE A N 1
ATOM 706 C CA . PHE A 1 91 ? 7.901 8.619 8.305 1.00 39.44 91 PHE A CA 1
ATOM 707 C C . PHE A 1 91 ? 6.637 9.465 8.297 1.00 39.44 91 PHE A C 1
ATOM 709 O O . PHE A 1 91 ? 6.695 10.690 8.205 1.00 39.44 91 PHE A O 1
ATOM 716 N N . TYR A 1 92 ? 5.487 8.820 8.441 1.00 39.16 92 TYR A N 1
ATOM 717 C CA . TYR A 1 92 ? 4.240 9.532 8.643 1.00 39.16 92 TYR A CA 1
ATOM 718 C C . TYR A 1 92 ? 3.700 9.211 10.025 1.00 39.16 92 TYR A C 1
ATOM 720 O O . TYR A 1 92 ? 3.383 8.072 10.363 1.00 39.16 92 TYR A O 1
ATOM 728 N N . THR A 1 93 ? 3.614 10.266 10.819 1.00 31.30 93 THR A N 1
ATOM 729 C CA . THR A 1 93 ? 3.146 10.294 12.197 1.00 31.30 93 THR A CA 1
ATOM 730 C C . THR A 1 93 ? 1.744 9.703 12.303 1.00 31.30 93 THR A C 1
ATOM 732 O O . THR A 1 93 ? 0.857 10.062 11.526 1.00 31.30 93 THR A O 1
ATOM 735 N N . ILE A 1 94 ? 1.538 8.821 13.280 1.00 35.38 94 ILE A N 1
ATOM 736 C CA . ILE A 1 94 ? 0.204 8.506 13.791 1.00 35.38 94 ILE A CA 1
ATOM 737 C C . ILE A 1 94 ? -0.199 9.701 14.653 1.00 35.38 94 ILE A C 1
ATOM 739 O O . ILE A 1 94 ? 0.460 9.994 15.652 1.00 35.38 94 ILE A O 1
ATOM 743 N N . ARG A 1 95 ? -1.247 10.425 14.257 1.00 31.31 95 ARG A N 1
ATOM 744 C CA . ARG A 1 95 ? -1.891 11.401 15.140 1.00 31.31 95 ARG A CA 1
ATOM 745 C C . ARG A 1 95 ? -3.046 10.709 15.851 1.00 31.31 95 ARG A C 1
ATOM 747 O O . ARG A 1 95 ? -4.071 10.436 15.23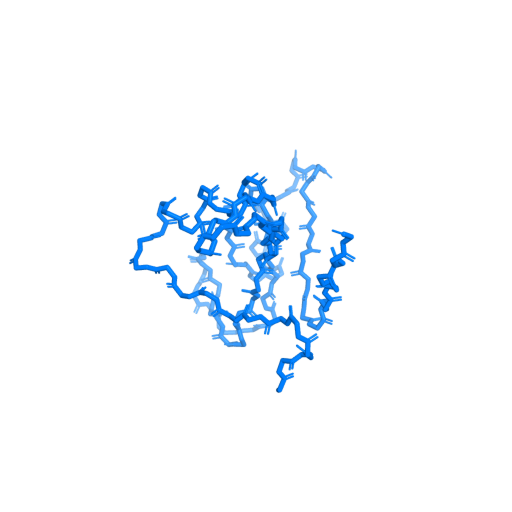9 1.00 31.31 95 ARG A O 1
ATOM 754 N N . CYS A 1 96 ? -2.880 10.461 17.147 1.00 27.33 96 CYS A N 1
ATOM 755 C CA . CYS A 1 96 ? -4.020 10.279 18.039 1.00 27.33 96 CYS A CA 1
ATOM 756 C C . CYS A 1 96 ? -4.715 11.637 18.208 1.00 27.33 96 CYS A C 1
ATOM 758 O O . CYS A 1 96 ? -4.063 12.611 18.588 1.00 27.33 96 CYS A O 1
ATOM 760 N N . ARG A 1 97 ? -6.017 11.692 17.938 1.00 37.41 97 ARG A N 1
ATOM 761 C CA . ARG A 1 97 ? -6.923 12.657 18.566 1.00 37.41 97 ARG A CA 1
ATOM 762 C C . ARG A 1 97 ? -7.850 11.888 19.489 1.00 37.41 97 ARG A C 1
ATOM 764 O O . ARG A 1 97 ? -8.257 10.775 19.085 1.00 37.41 97 ARG A O 1
#

Secondary structure (DSSP, 8-state):
-PPTT------SSHHHHHHHHHH-EEEEEETTEEEEEE------TTPPPTTT---S-EEEETTTTEEEEHHHHHHHTTT-TT--EE-TT--------

Organism: NCBI:txid227884

Sequence (97 aa):
MYPRGTAMVIFKAKSAALKAVSSRVFVMKQGRKYRLIELKPFLEMDKPCSICKTDGPAVFCSECNMVMGECCWNVQHIDKMNHKKIGRGTFYTIRCR

InterPro domains:
  IPR012677 Nucleotide-binding alpha-beta plait domain superfamily [G3DSA:3.30.70.330] (1-39)
  IPR032296 Cytoplasmic polyadenylation element-binding protein, ZZ domain [PF16366] (37-84)
  IPR038446 CEBP, ZZ domain superfamily [G3DSA:4.10.640.40] (40-91)